Protein AF-A0A975DG40-F1 (afdb_monomer_lite)

pLDDT: mean 89.6, std 11.06, range [51.56, 98.75]

Radius of gyration: 31.88 Å; chains: 1; bounding box: 51×27×107 Å

Sequence (139 aa):
MLKQLQIITKCYLISAVILTVLLVQSVFSHFLMSSISQNVDEQQSITLPTLEASYELKINIIQIQQWLSDISATRAMYGLNDGLDEATKSYNQAVKTIIELERLLPEKSADLAKIKHALDTYFETGKTMANAYITGGAS

Secondary structure (DSSP, 8-state):
-HHHHHHHHHHHHHHHHHHHHHHHHHHHHHHHHHHHHHHHHHIIIIIHHHHHHHHHHHHHHHHHHHHHHHHHHHTTGGG---HHHHHHHHHHHHHH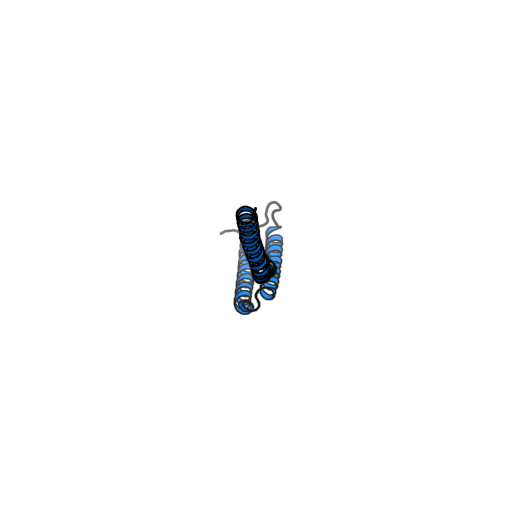HHHHHHHH-GGGHHHHHHHHHHHHHHHHHHHHHHHHHHHH---

Foldseek 3Di:
DVVVVVVVVVVVVVVVVVVVVVVVVVVVVVVVVVVVVVVVVLCVPQVVLLVVLVVLLVVLLVLLVVLLVVLLVCLCPPVSVCSLVSSVVSLVSNVVSLVVNCVSCVVCNVVSVVVNVVSVVVNVVSVVSSVCSNPPNDD

Organism: NCBI:txid882626

Structure (mmCIF, N/CA/C/O backbone):
data_AF-A0A975DG40-F1
#
_entry.id   AF-A0A975DG40-F1
#
loop_
_atom_site.group_PDB
_atom_site.id
_atom_site.type_symbol
_atom_site.label_atom_id
_atom_site.label_alt_id
_atom_site.label_comp_id
_atom_site.label_asym_id
_atom_site.label_entity_id
_atom_site.label_seq_id
_atom_site.pdbx_PDB_ins_code
_atom_site.Cartn_x
_atom_site.Cartn_y
_atom_site.Cartn_z
_atom_site.occupancy
_atom_site.B_iso_or_equiv
_atom_site.auth_seq_id
_atom_site.auth_comp_id
_atom_site.auth_asym_id
_atom_site.auth_atom_id
_atom_site.pdbx_PDB_model_num
ATOM 1 N N . MET A 1 1 ? -20.525 16.956 76.468 1.00 62.69 1 MET A N 1
ATOM 2 C CA . MET A 1 1 ? -20.250 15.632 75.861 1.00 62.69 1 MET A CA 1
ATOM 3 C C . MET A 1 1 ? -21.208 15.264 74.728 1.00 62.69 1 MET A C 1
ATOM 5 O O . MET A 1 1 ? -20.726 15.097 73.619 1.00 62.69 1 MET A O 1
ATOM 9 N N . LEU A 1 2 ? -22.533 15.205 74.933 1.00 66.56 2 LEU A N 1
ATOM 10 C CA . LEU A 1 2 ? -23.503 14.776 73.897 1.00 66.56 2 LEU A CA 1
ATOM 11 C C . LEU A 1 2 ? -23.420 15.547 72.560 1.00 66.56 2 LEU A C 1
ATOM 13 O O . LEU A 1 2 ? -23.399 14.927 71.501 1.00 66.56 2 LEU A O 1
ATOM 17 N N . LYS A 1 3 ? -23.285 16.882 72.591 1.00 67.62 3 LY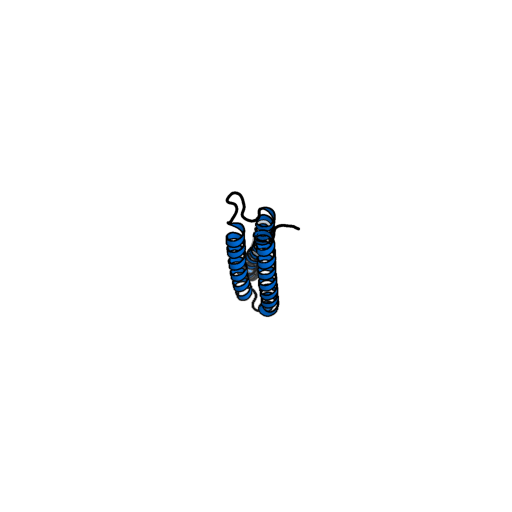S A N 1
ATOM 18 C CA . LYS A 1 3 ? -23.134 17.705 71.370 1.00 67.62 3 LYS A CA 1
ATOM 19 C C . LYS A 1 3 ? -21.840 17.424 70.589 1.00 67.62 3 LYS A C 1
ATOM 21 O O . LYS A 1 3 ? -21.859 17.471 69.367 1.00 67.62 3 LYS A O 1
ATOM 26 N N . GLN A 1 4 ? -20.733 17.119 71.272 1.00 71.50 4 GLN A N 1
ATOM 27 C CA . GLN A 1 4 ? -19.471 16.762 70.604 1.00 71.50 4 GLN A CA 1
ATOM 28 C C . GLN A 1 4 ? -19.569 15.385 69.939 1.00 71.50 4 GLN A C 1
ATOM 30 O O . GLN A 1 4 ? -19.120 15.228 68.808 1.00 71.50 4 GLN A O 1
ATOM 35 N N . LEU A 1 5 ? -20.239 14.426 70.590 1.00 72.94 5 LEU A N 1
ATOM 36 C CA . LEU A 1 5 ? -20.509 13.107 70.015 1.00 72.94 5 LEU A CA 1
ATOM 37 C C . LEU A 1 5 ? -21.336 13.224 68.720 1.00 72.94 5 LEU A C 1
ATOM 39 O O . LEU A 1 5 ? -20.984 12.629 67.709 1.00 72.94 5 LEU A O 1
ATOM 43 N N . GLN A 1 6 ? -22.368 14.077 68.716 1.00 81.62 6 GLN A N 1
ATOM 44 C CA . GLN A 1 6 ? -23.205 14.334 67.536 1.00 81.62 6 GLN A CA 1
ATOM 45 C C . GLN A 1 6 ? -22.443 14.967 66.359 1.00 81.62 6 GLN A C 1
ATOM 47 O O . GLN A 1 6 ? -22.777 14.698 65.207 1.00 81.62 6 GLN A O 1
ATOM 52 N N . ILE A 1 7 ? -21.436 15.806 66.620 1.00 80.94 7 ILE A N 1
ATOM 53 C CA . ILE A 1 7 ? -20.601 16.415 65.570 1.00 80.94 7 ILE A CA 1
ATOM 54 C C . ILE A 1 7 ? -19.683 15.360 64.944 1.00 80.94 7 ILE A C 1
ATOM 56 O O . ILE A 1 7 ? -19.594 15.272 6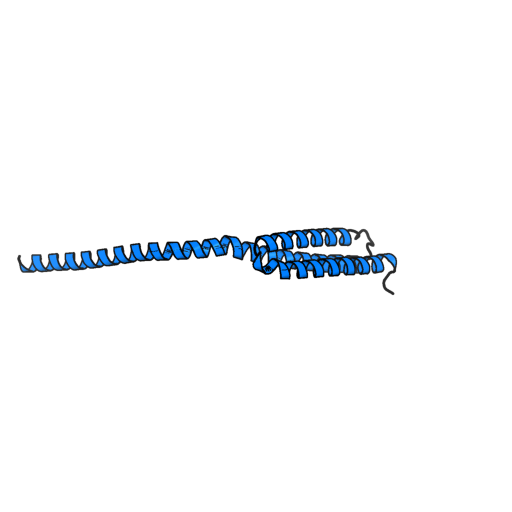3.721 1.00 80.94 7 ILE A O 1
ATOM 60 N N . ILE A 1 8 ? -19.065 14.511 65.768 1.00 84.56 8 ILE A N 1
ATOM 61 C CA . ILE A 1 8 ? -18.181 13.432 65.310 1.00 84.56 8 ILE A CA 1
ATOM 62 C C . ILE A 1 8 ? -18.954 12.426 64.443 1.00 84.56 8 ILE A C 1
ATOM 64 O O . ILE A 1 8 ? -18.498 12.080 63.355 1.00 84.56 8 ILE A O 1
ATOM 68 N N . THR A 1 9 ? -20.157 12.012 64.858 1.00 85.94 9 THR A N 1
ATOM 69 C CA . THR A 1 9 ? -21.001 11.098 64.065 1.00 85.94 9 THR A CA 1
ATOM 70 C C . THR A 1 9 ? -21.400 11.698 62.714 1.00 85.94 9 THR A C 1
ATOM 72 O O . THR A 1 9 ? -21.397 10.993 61.707 1.00 85.94 9 THR A O 1
ATOM 75 N N . LYS A 1 10 ? -21.696 13.005 62.656 1.00 86.88 10 LYS A N 1
ATOM 76 C CA . LYS A 1 10 ? -21.988 13.703 61.392 1.00 86.88 10 LYS A CA 1
ATOM 77 C C . LYS A 1 10 ? -20.772 13.751 60.464 1.00 86.88 10 LYS A C 1
ATOM 79 O O . LYS A 1 10 ? -20.933 13.521 59.270 1.00 86.88 10 LYS A O 1
ATOM 84 N N . CYS A 1 11 ? -19.570 13.979 60.996 1.00 87.44 11 CYS A N 1
ATOM 85 C CA . CYS A 1 11 ? -18.336 13.910 60.207 1.00 87.44 11 CYS A CA 1
ATOM 86 C C . CYS A 1 11 ? -18.096 12.510 59.625 1.00 87.44 11 CYS A C 1
ATOM 88 O O . CYS A 1 11 ? -17.773 12.403 58.445 1.00 87.44 11 CYS A O 1
ATOM 90 N N . TYR A 1 12 ? -18.308 11.446 60.409 1.00 93.19 12 TYR A N 1
ATOM 91 C CA . TYR A 1 12 ? -18.181 10.069 59.915 1.00 93.19 12 TYR A CA 1
ATOM 92 C C . TYR A 1 12 ? -19.231 9.706 58.860 1.00 93.19 12 TYR A C 1
ATOM 94 O O . TYR A 1 12 ? -18.929 8.984 57.916 1.00 93.19 12 TYR A O 1
ATOM 102 N N . LEU A 1 13 ? -20.458 10.219 58.980 1.00 93.12 13 LEU A N 1
ATOM 103 C CA . LEU A 1 13 ? -21.486 10.033 57.953 1.00 93.12 13 LEU A CA 1
ATOM 104 C C . LEU A 1 13 ? -21.097 10.705 56.635 1.00 93.12 13 LEU A C 1
ATOM 106 O O . LEU A 1 13 ? -21.232 10.099 55.577 1.00 93.12 13 LEU A O 1
ATOM 110 N N . ILE A 1 14 ? -20.577 11.933 56.692 1.00 92.06 14 ILE A N 1
ATOM 111 C CA . ILE A 1 14 ? -20.127 12.655 55.496 1.00 92.06 14 ILE A CA 1
ATOM 112 C C . ILE A 1 14 ? -18.942 11.929 54.848 1.00 92.06 14 ILE A C 1
ATOM 114 O O . ILE A 1 14 ? -18.945 11.728 53.634 1.00 92.06 14 ILE A O 1
ATOM 118 N N . SER A 1 15 ? -17.955 11.486 55.636 1.00 91.12 15 SER A N 1
ATOM 119 C CA . SER A 1 15 ? -16.813 10.744 55.093 1.00 91.12 15 SER A CA 1
ATOM 120 C C . SER A 1 15 ? -17.230 9.400 54.490 1.00 91.12 15 SER A C 1
ATOM 122 O O . SER A 1 15 ? -16.743 9.050 53.417 1.00 91.12 15 SER A O 1
ATOM 124 N N . ALA A 1 16 ? -18.173 8.687 55.115 1.00 94.50 16 ALA A N 1
ATOM 125 C CA . ALA A 1 16 ? -18.726 7.442 54.586 1.00 94.50 16 ALA A CA 1
ATOM 126 C C . ALA A 1 16 ? -19.452 7.656 53.249 1.00 94.50 16 ALA A C 1
ATOM 128 O O . ALA A 1 16 ? -19.265 6.873 52.318 1.00 94.50 16 ALA A O 1
ATOM 129 N N . VAL A 1 17 ? -20.231 8.735 53.112 1.00 95.62 17 VAL A N 1
ATOM 130 C CA . VAL A 1 17 ? -20.901 9.080 51.847 1.00 95.62 17 VAL A CA 1
ATOM 131 C C . VAL A 1 17 ? -19.879 9.373 50.748 1.00 95.62 17 VAL A C 1
ATOM 133 O O . VAL A 1 17 ? -20.001 8.821 49.658 1.00 95.62 17 VAL A O 1
ATOM 136 N N . ILE A 1 18 ? -18.839 10.164 51.032 1.00 95.31 18 ILE A N 1
ATOM 137 C CA . ILE A 1 18 ? -17.775 10.466 50.059 1.00 95.31 18 ILE A CA 1
ATOM 138 C C . ILE A 1 18 ? -17.058 9.182 49.617 1.00 95.31 18 ILE A C 1
ATOM 140 O O . ILE A 1 18 ? -16.887 8.959 48.421 1.00 95.31 18 ILE A O 1
ATOM 144 N N . LEU A 1 19 ? -16.697 8.306 50.560 1.00 95.75 19 LEU A N 1
ATOM 145 C CA . LEU A 1 19 ? -16.095 6.998 50.270 1.00 95.75 19 LEU A CA 1
ATOM 146 C C . LEU A 1 19 ? -16.988 6.139 49.373 1.00 95.75 19 LEU A C 1
ATOM 148 O O . LEU A 1 19 ? -16.507 5.517 48.430 1.00 95.75 19 LEU A O 1
ATOM 152 N N . THR A 1 20 ? -18.292 6.139 49.639 1.00 95.25 20 THR A N 1
ATOM 153 C CA . THR A 1 20 ? -19.261 5.370 48.853 1.00 95.25 20 THR A CA 1
ATOM 154 C C . THR A 1 20 ? -19.363 5.912 47.427 1.00 95.25 20 THR A C 1
ATOM 156 O O . THR A 1 20 ? -19.337 5.136 46.476 1.00 95.25 20 THR A O 1
ATOM 159 N N . VAL A 1 21 ? -19.404 7.238 47.258 1.00 96.31 21 VAL A N 1
ATOM 160 C CA . VAL A 1 21 ? -19.411 7.880 45.934 1.00 96.31 21 VAL A CA 1
ATOM 161 C C . VAL A 1 21 ? -18.136 7.551 45.155 1.00 96.31 21 VAL A C 1
ATOM 163 O O . VAL A 1 21 ? -18.225 7.192 43.983 1.00 96.31 21 VAL A O 1
ATOM 166 N N . LEU A 1 22 ? -16.965 7.596 45.799 1.00 95.12 22 LEU A N 1
ATOM 167 C CA . LEU A 1 22 ? -15.691 7.242 45.163 1.00 95.12 22 LEU A CA 1
ATOM 168 C C . LEU A 1 22 ? -15.646 5.771 44.728 1.00 95.12 22 LEU A C 1
ATOM 170 O O . LEU A 1 22 ? -15.169 5.469 43.635 1.00 95.12 22 LEU A O 1
ATOM 174 N N . LEU A 1 23 ? -16.172 4.855 45.546 1.00 95.88 23 LEU A N 1
ATOM 175 C CA . LEU A 1 23 ? -16.255 3.436 45.192 1.00 95.88 23 LEU A CA 1
ATOM 176 C C . LEU A 1 23 ? -17.173 3.210 43.987 1.00 95.88 23 LEU A C 1
ATOM 178 O O . LEU A 1 23 ? -16.787 2.514 43.050 1.00 95.88 23 LEU A O 1
ATOM 182 N N . VAL A 1 24 ? -18.352 3.839 43.977 1.00 95.94 24 VAL A N 1
ATOM 183 C CA . VAL A 1 24 ? -19.291 3.761 42.848 1.00 95.94 24 VAL A CA 1
ATOM 184 C C . VAL A 1 24 ? -18.666 4.338 41.577 1.00 95.94 24 VAL A C 1
ATOM 186 O O . VAL A 1 24 ? -18.748 3.712 40.522 1.00 95.94 24 VAL A O 1
ATOM 189 N N . GLN A 1 25 ? -17.989 5.486 41.673 1.00 94.31 25 GLN A N 1
ATOM 190 C CA . GLN A 1 25 ? -17.281 6.091 40.545 1.00 94.31 25 GLN A CA 1
ATOM 191 C C . GLN A 1 25 ? -16.175 5.173 40.012 1.00 94.31 25 GLN A C 1
ATOM 193 O O . GLN A 1 25 ? -16.048 5.023 38.801 1.00 94.31 25 GLN A O 1
ATOM 198 N N . SER A 1 26 ? -15.393 4.543 40.891 1.00 92.12 26 SER A N 1
ATOM 199 C CA . SER A 1 26 ? -14.319 3.628 40.492 1.00 92.12 26 SER A CA 1
ATOM 200 C C . SER A 1 26 ? -14.866 2.420 39.729 1.00 92.12 26 SER A C 1
ATOM 202 O O . SER A 1 26 ? -14.392 2.094 38.641 1.00 92.12 26 SER A O 1
ATOM 204 N N . VAL A 1 27 ? -15.936 1.810 40.245 1.00 92.31 27 VAL A N 1
ATOM 205 C CA . VAL A 1 27 ? -16.627 0.693 39.588 1.00 92.31 27 VAL A CA 1
ATOM 206 C C . VAL A 1 27 ? -17.168 1.116 38.218 1.00 92.31 27 VAL A C 1
ATOM 208 O O . VAL A 1 27 ? -16.946 0.421 37.230 1.00 92.31 27 VAL A O 1
ATOM 211 N N . PHE A 1 28 ? -17.812 2.281 38.129 1.00 92.12 28 PHE A N 1
ATOM 212 C CA . PHE A 1 28 ? -18.305 2.823 36.862 1.00 92.12 28 PHE A CA 1
ATOM 213 C C . PHE A 1 28 ? -17.173 3.100 35.857 1.00 92.12 28 PHE A C 1
ATOM 215 O O . PHE A 1 28 ? -17.285 2.733 34.688 1.00 92.12 28 PHE A O 1
ATOM 222 N N . SER A 1 29 ? -16.049 3.665 36.307 1.00 88.62 29 SER A N 1
ATOM 223 C CA . SER A 1 29 ? -14.854 3.865 35.477 1.00 88.62 29 SER A CA 1
ATOM 224 C C . SER A 1 29 ? -14.277 2.550 34.957 1.00 88.62 29 SER A C 1
ATOM 226 O O . SER A 1 29 ? -13.879 2.491 33.797 1.00 88.62 29 SER A O 1
ATOM 228 N N . HIS A 1 30 ? -14.264 1.482 35.761 1.00 84.75 30 HIS A N 1
ATOM 229 C CA . HIS A 1 30 ? -13.834 0.159 35.298 1.00 84.75 30 HIS A CA 1
ATOM 230 C C . HIS A 1 30 ? -14.738 -0.394 34.186 1.00 84.75 30 HIS A C 1
ATOM 232 O O . HIS A 1 30 ? -14.228 -0.986 33.234 1.00 84.75 30 HIS A O 1
ATOM 238 N N . PHE A 1 31 ? -16.052 -0.154 34.256 1.00 85.12 31 PHE A N 1
ATOM 239 C CA . PHE A 1 31 ? -16.984 -0.528 33.186 1.00 85.12 31 PHE A CA 1
ATOM 240 C C . PHE A 1 31 ? -16.811 0.313 31.912 1.00 85.12 31 PHE A C 1
ATOM 242 O O . PHE A 1 31 ? -16.920 -0.222 30.811 1.00 85.12 31 PHE A O 1
ATOM 249 N N . LEU A 1 32 ? -16.508 1.611 32.029 1.00 81.44 32 LEU A N 1
ATOM 250 C CA . LEU A 1 32 ? -16.176 2.439 30.861 1.00 81.44 32 LEU A CA 1
ATOM 251 C C . LEU A 1 32 ? -14.853 2.006 30.216 1.00 81.44 32 LEU A C 1
ATOM 253 O O . LEU A 1 32 ? -14.749 1.949 28.992 1.00 81.44 32 LEU A O 1
ATOM 257 N N . MET A 1 33 ? -13.849 1.681 31.034 1.00 78.81 33 MET A N 1
ATOM 258 C CA . MET A 1 33 ? -12.509 1.328 30.567 1.00 78.81 33 MET A CA 1
ATOM 259 C C . MET A 1 33 ? -12.502 0.059 29.705 1.00 78.81 33 MET A C 1
ATOM 261 O O . MET A 1 33 ? -11.760 -0.000 28.730 1.00 78.81 33 MET A O 1
ATOM 265 N N . SER A 1 34 ? -13.347 -0.935 30.000 1.00 73.62 34 SER A N 1
ATOM 266 C CA . SER A 1 34 ? -13.428 -2.159 29.186 1.00 73.62 34 SER A CA 1
ATOM 267 C C . SER A 1 34 ? -13.942 -1.895 27.767 1.00 73.62 34 SER A C 1
ATOM 269 O O . SER A 1 34 ? -13.439 -2.482 26.811 1.00 73.62 34 SER A O 1
ATOM 271 N N . SER A 1 35 ? -14.888 -0.963 27.621 1.00 72.25 35 SER A N 1
ATOM 272 C CA 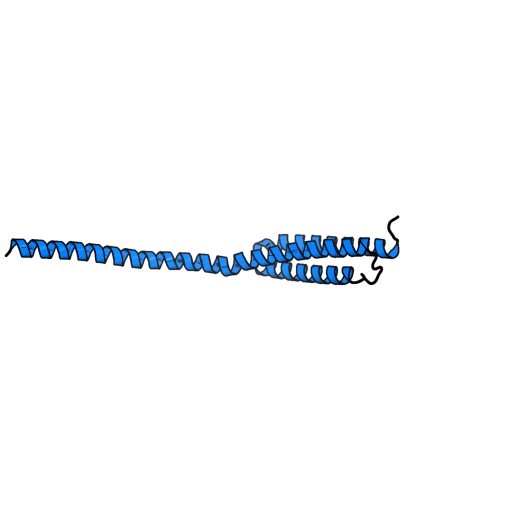. SER A 1 35 ? -15.420 -0.546 26.317 1.00 72.25 35 SER A CA 1
ATOM 273 C C . SER A 1 35 ? -14.395 0.276 25.531 1.00 72.25 35 SER A C 1
ATOM 275 O O . SER A 1 35 ? -14.294 0.153 24.314 1.00 72.25 35 SER A O 1
ATOM 277 N N . ILE A 1 36 ? -13.602 1.101 26.222 1.00 72.19 36 ILE A N 1
ATOM 278 C CA . ILE A 1 36 ? -12.509 1.864 25.606 1.00 72.19 36 ILE A CA 1
ATOM 279 C C . ILE A 1 36 ? -11.396 0.922 25.135 1.00 72.19 36 ILE A C 1
ATOM 281 O O . ILE A 1 36 ? -10.937 1.065 24.007 1.00 72.19 36 ILE A O 1
ATOM 285 N N . SER A 1 37 ? -11.003 -0.064 25.947 1.00 72.44 37 SER A N 1
ATOM 286 C CA . SER A 1 37 ? -9.948 -1.020 25.582 1.00 72.44 37 SER A CA 1
ATOM 287 C C . SER A 1 37 ? -10.284 -1.793 24.304 1.00 72.44 37 SER A C 1
ATOM 289 O O . SER A 1 37 ? -9.437 -1.891 23.428 1.00 72.44 37 SER A O 1
ATOM 291 N N . GLN A 1 38 ? -11.531 -2.256 24.143 1.00 65.75 38 GLN A N 1
ATOM 292 C CA . GLN A 1 38 ? -11.951 -2.963 22.923 1.00 65.75 38 GLN A CA 1
ATOM 293 C C . GLN A 1 38 ? -11.860 -2.097 21.660 1.00 65.75 38 GLN A C 1
ATOM 295 O O . GLN A 1 38 ? -11.354 -2.559 20.641 1.00 65.75 38 GLN A O 1
ATOM 300 N N . ASN A 1 39 ? -12.305 -0.838 21.727 1.00 66.38 39 ASN A N 1
ATOM 301 C CA . ASN A 1 39 ? -12.205 0.079 20.588 1.00 66.38 39 ASN A CA 1
ATOM 302 C C . ASN A 1 39 ? -10.743 0.431 20.268 1.00 66.38 39 ASN A C 1
ATOM 304 O O . ASN A 1 39 ? -10.388 0.605 19.106 1.00 66.38 39 ASN A O 1
ATOM 308 N N . VAL A 1 40 ? -9.882 0.516 21.287 1.00 64.00 40 VAL A N 1
ATOM 309 C CA . VAL A 1 40 ? -8.447 0.776 21.110 1.00 64.00 40 VAL A CA 1
ATOM 310 C C . VAL A 1 40 ? -7.734 -0.421 20.472 1.00 64.00 40 VAL A C 1
ATOM 312 O O . VAL A 1 40 ? -6.921 -0.217 19.572 1.00 64.00 40 VAL A O 1
ATOM 315 N N . ASP A 1 41 ? -8.070 -1.653 20.860 1.00 64.50 41 ASP A N 1
ATOM 316 C CA . ASP A 1 41 ? -7.464 -2.872 20.305 1.00 64.50 41 ASP A CA 1
ATOM 317 C C . ASP A 1 41 ? -7.800 -3.057 18.814 1.00 64.50 41 ASP A C 1
ATOM 319 O O . ASP A 1 41 ? -6.944 -3.429 18.005 1.00 64.50 41 ASP A O 1
ATOM 323 N N . GLU A 1 42 ? -9.030 -2.736 18.413 1.00 62.66 42 GLU A N 1
ATOM 324 C CA . GLU A 1 42 ? -9.470 -2.771 17.012 1.00 62.66 42 GLU A CA 1
ATOM 325 C C . GLU A 1 42 ? -8.767 -1.682 16.176 1.00 62.66 42 GLU A C 1
ATOM 327 O O . GLU A 1 42 ? -8.296 -1.915 15.058 1.00 62.66 42 GLU A O 1
ATOM 332 N N . GLN A 1 43 ? -8.580 -0.496 16.759 1.00 60.66 43 GLN A N 1
ATOM 333 C CA . GLN A 1 43 ? -7.874 0.612 16.120 1.00 60.66 43 GLN A CA 1
ATOM 334 C C . GLN A 1 43 ? -6.371 0.323 15.965 1.00 60.66 43 GLN A C 1
ATOM 336 O O . GLN A 1 43 ? -5.775 0.641 14.933 1.00 60.66 43 GLN A O 1
ATOM 341 N N . GLN A 1 44 ? -5.757 -0.346 16.939 1.00 65.62 44 GLN A N 1
ATOM 342 C CA . GLN A 1 44 ? -4.340 -0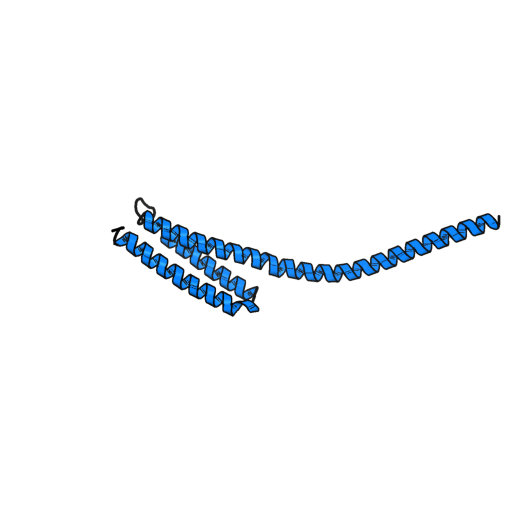.699 16.894 1.00 65.62 44 GLN A CA 1
ATOM 343 C C . GLN A 1 44 ? -4.050 -1.881 15.952 1.00 65.62 44 GLN A C 1
ATOM 345 O O . GLN A 1 44 ? -2.988 -1.908 15.333 1.00 65.62 44 GLN A O 1
ATOM 350 N N . SER A 1 45 ? -4.986 -2.824 15.802 1.00 72.56 45 SER A N 1
ATOM 351 C CA . SER A 1 45 ? -4.804 -4.034 14.980 1.00 72.56 45 SER A CA 1
ATOM 352 C C . SER A 1 45 ? -5.230 -3.888 13.516 1.00 72.56 45 SER A C 1
ATOM 354 O O . SER A 1 45 ? -4.706 -4.608 12.669 1.00 72.56 45 SER A O 1
ATOM 356 N N . ILE A 1 46 ? -6.133 -2.954 13.195 1.00 75.12 46 ILE A N 1
ATOM 357 C CA . ILE A 1 46 ? -6.618 -2.746 11.821 1.00 75.12 46 ILE A CA 1
ATOM 358 C C . ILE A 1 46 ? -6.202 -1.376 11.289 1.00 75.12 46 ILE A C 1
ATOM 360 O O . ILE A 1 46 ? -5.645 -1.289 10.195 1.00 75.12 46 ILE A O 1
ATOM 364 N N . THR A 1 47 ? -6.421 -0.296 12.047 1.00 81.94 47 THR A N 1
ATOM 365 C CA . THR A 1 47 ? -6.249 1.068 11.508 1.00 81.94 47 THR A CA 1
ATOM 366 C C . THR A 1 47 ? -4.783 1.404 11.248 1.00 81.94 47 THR A C 1
ATOM 368 O O . THR A 1 47 ? -4.463 1.913 10.175 1.00 81.94 47 THR A O 1
ATOM 371 N N . LEU A 1 48 ? -3.884 1.106 12.194 1.00 86.94 48 LEU A N 1
ATOM 372 C CA . LEU A 1 48 ? -2.455 1.388 12.017 1.00 86.94 48 LEU A CA 1
ATOM 373 C C . LEU A 1 48 ? -1.820 0.545 10.896 1.00 86.94 48 LEU A C 1
ATOM 375 O O . LEU A 1 48 ? -1.233 1.156 10.001 1.00 86.94 48 LEU A O 1
ATOM 379 N N . PRO A 1 49 ? -1.990 -0.795 10.847 1.00 89.69 49 PRO A N 1
ATOM 380 C CA . PRO A 1 49 ? -1.434 -1.597 9.754 1.00 89.69 49 PRO A CA 1
ATOM 381 C C . PRO A 1 49 ? -2.007 -1.219 8.386 1.00 89.69 49 PRO A C 1
ATOM 383 O O . PRO A 1 49 ? -1.277 -1.152 7.402 1.00 89.69 49 PRO A O 1
ATOM 386 N N . THR A 1 50 ? -3.304 -0.899 8.317 1.00 92.31 50 THR A N 1
ATOM 387 C CA . THR A 1 50 ? -3.940 -0.441 7.073 1.00 92.31 50 THR A CA 1
ATOM 388 C C . THR A 1 50 ? -3.357 0.886 6.596 1.00 92.31 50 THR A C 1
ATOM 390 O O . THR A 1 50 ? -3.115 1.065 5.400 1.00 92.31 50 THR A O 1
ATOM 393 N N . LEU A 1 51 ? -3.134 1.832 7.514 1.00 93.50 51 LEU A N 1
ATOM 394 C CA . LEU A 1 51 ? -2.547 3.128 7.191 1.00 93.50 51 LEU A CA 1
ATOM 395 C C . LEU A 1 51 ? -1.114 2.966 6.676 1.00 93.50 51 LEU A C 1
ATOM 397 O O . LEU A 1 51 ? -0.775 3.536 5.640 1.00 93.50 51 LEU A O 1
ATOM 401 N N . GLU A 1 52 ? -0.301 2.174 7.372 1.00 95.06 52 GLU A N 1
ATOM 402 C CA . GLU A 1 52 ? 1.076 1.866 6.985 1.00 95.06 52 GLU A CA 1
ATOM 403 C C . GLU A 1 52 ? 1.130 1.203 5.605 1.00 95.06 52 GLU A C 1
ATOM 405 O O . GLU A 1 52 ? 1.770 1.738 4.700 1.00 95.06 52 GLU A O 1
ATOM 410 N N . ALA A 1 53 ? 0.358 0.135 5.388 1.00 96.50 53 ALA A N 1
ATOM 411 C CA . ALA A 1 53 ? 0.275 -0.543 4.098 1.00 96.50 53 ALA A CA 1
ATOM 412 C C . ALA A 1 53 ? -0.218 0.396 2.979 1.00 96.50 53 ALA A C 1
ATOM 414 O O . ALA A 1 53 ? 0.296 0.379 1.862 1.00 96.50 53 ALA A O 1
ATOM 415 N N . SER A 1 54 ? -1.168 1.289 3.261 1.00 96.75 54 SER A N 1
ATOM 416 C CA . SER A 1 54 ? -1.620 2.282 2.276 1.00 96.75 54 SER A CA 1
ATOM 417 C C . SER A 1 54 ? -0.506 3.264 1.890 1.00 96.75 54 SER A C 1
ATOM 419 O O . SER A 1 54 ? -0.358 3.610 0.712 1.00 96.75 54 SER A O 1
ATOM 421 N N . TYR A 1 55 ? 0.301 3.707 2.859 1.00 97.88 55 TYR A N 1
ATOM 422 C CA . TYR A 1 55 ? 1.470 4.546 2.592 1.00 97.88 55 TYR A CA 1
ATOM 423 C C . TYR A 1 55 ? 2.548 3.795 1.813 1.00 97.88 55 TYR A C 1
ATOM 425 O O . TYR A 1 55 ? 3.075 4.344 0.846 1.00 97.88 55 TYR A O 1
ATOM 433 N N . GLU A 1 56 ? 2.844 2.548 2.177 1.00 98.19 56 GLU A N 1
ATOM 434 C CA . GLU A 1 56 ? 3.794 1.711 1.447 1.00 98.19 56 GLU A CA 1
ATOM 435 C C . GLU A 1 56 ? 3.365 1.500 -0.004 1.00 98.19 56 GLU A C 1
ATOM 437 O O . GLU A 1 56 ? 4.180 1.642 -0.915 1.00 98.19 56 GLU A O 1
ATOM 442 N N . LEU A 1 57 ? 2.082 1.218 -0.251 1.00 98.44 57 LEU A N 1
ATOM 443 C CA . LEU A 1 57 ? 1.552 1.078 -1.604 1.00 98.44 57 LEU A CA 1
ATOM 444 C C . LEU A 1 57 ? 1.796 2.355 -2.417 1.00 98.44 57 LEU A C 1
ATOM 446 O O . LEU A 1 57 ? 2.313 2.295 -3.533 1.00 98.44 57 LEU A O 1
ATOM 450 N N . LYS A 1 58 ? 1.487 3.521 -1.839 1.00 98.38 58 LYS A N 1
ATOM 451 C CA . LYS A 1 58 ? 1.740 4.818 -2.477 1.00 98.38 58 LYS A CA 1
ATOM 452 C C . LYS A 1 58 ? 3.226 5.026 -2.782 1.00 98.38 58 LYS A C 1
ATOM 454 O O . LYS A 1 58 ? 3.554 5.469 -3.880 1.00 98.38 58 LYS A O 1
ATOM 459 N N . ILE A 1 59 ? 4.111 4.722 -1.833 1.00 98.62 59 ILE A N 1
ATOM 460 C CA . ILE A 1 59 ? 5.563 4.851 -2.013 1.00 98.62 59 ILE A CA 1
ATOM 461 C C . ILE A 1 59 ? 6.033 3.948 -3.153 1.00 98.62 59 ILE A C 1
ATOM 463 O O . ILE A 1 59 ? 6.708 4.426 -4.057 1.00 98.62 59 ILE A O 1
ATOM 467 N N . ASN A 1 60 ? 5.628 2.679 -3.171 1.00 98.69 60 ASN A N 1
ATOM 468 C CA . ASN A 1 60 ? 6.023 1.749 -4.226 1.00 98.69 60 ASN A CA 1
ATOM 469 C C . ASN A 1 60 ? 5.554 2.212 -5.615 1.00 98.69 60 ASN A C 1
ATOM 471 O O . ASN A 1 60 ? 6.314 2.111 -6.574 1.00 98.69 60 ASN A O 1
ATOM 475 N N . ILE A 1 61 ? 4.351 2.785 -5.732 1.00 98.50 61 ILE A N 1
ATOM 476 C CA . ILE A 1 61 ? 3.868 3.373 -6.994 1.00 98.50 61 ILE A CA 1
ATOM 477 C C . ILE A 1 61 ? 4.761 4.538 -7.446 1.00 98.50 61 ILE A C 1
ATOM 479 O O . ILE A 1 61 ? 5.126 4.613 -8.620 1.00 98.50 61 ILE A O 1
ATOM 483 N N . ILE A 1 62 ? 5.151 5.423 -6.523 1.00 98.50 62 ILE A N 1
ATOM 484 C CA . ILE A 1 62 ? 6.072 6.532 -6.816 1.00 98.50 62 ILE A CA 1
ATOM 485 C C . ILE A 1 62 ? 7.437 5.996 -7.267 1.00 98.50 62 ILE A C 1
ATOM 487 O O . ILE A 1 62 ? 7.986 6.487 -8.250 1.00 98.50 62 ILE A O 1
ATOM 491 N N . GLN A 1 63 ? 7.958 4.960 -6.607 1.00 98.62 63 GLN A N 1
ATOM 492 C CA . GLN A 1 63 ? 9.238 4.349 -6.972 1.00 98.62 63 GLN A CA 1
ATOM 493 C C . GLN A 1 63 ? 9.191 3.713 -8.366 1.00 98.62 63 GLN A C 1
ATOM 495 O O . GLN A 1 63 ? 10.132 3.884 -9.137 1.00 98.62 63 GLN A O 1
ATOM 500 N N . ILE A 1 64 ? 8.090 3.045 -8.734 1.00 98.56 64 ILE A N 1
ATOM 501 C CA . ILE A 1 64 ? 7.888 2.541 -10.103 1.00 98.56 64 ILE A CA 1
ATOM 502 C C . ILE A 1 64 ? 7.999 3.693 -11.106 1.00 98.56 64 ILE A C 1
ATOM 504 O O . ILE A 1 64 ? 8.748 3.590 -12.075 1.00 98.56 64 ILE A O 1
ATOM 508 N N . GLN A 1 65 ? 7.283 4.797 -10.867 1.00 97.81 65 GLN A N 1
ATOM 509 C CA . GLN A 1 65 ? 7.325 5.963 -11.748 1.00 97.81 65 GLN A CA 1
ATOM 510 C C . GLN A 1 65 ? 8.746 6.514 -11.878 1.00 97.81 65 GLN A C 1
ATOM 512 O O . GLN A 1 65 ? 9.205 6.770 -12.993 1.00 97.81 65 GLN A O 1
ATOM 517 N N . GLN A 1 66 ? 9.416 6.734 -10.747 1.00 97.88 66 GLN A N 1
ATOM 518 C CA . GLN A 1 66 ? 10.733 7.349 -10.708 1.00 97.88 66 GLN A CA 1
ATOM 519 C C . GLN A 1 66 ? 11.741 6.501 -11.475 1.00 97.88 66 GLN A C 1
ATOM 521 O O . GLN A 1 66 ? 12.367 6.998 -12.404 1.00 97.88 66 GLN A O 1
ATOM 526 N N . TRP A 1 67 ? 11.828 5.209 -11.165 1.00 97.94 67 TRP A N 1
ATOM 527 C CA . TRP A 1 67 ? 12.789 4.326 -11.810 1.00 97.94 67 TRP A CA 1
ATOM 528 C C . TRP A 1 67 ? 12.550 4.177 -13.311 1.00 97.94 67 TRP A C 1
ATOM 530 O O . TRP A 1 67 ? 13.508 4.208 -14.082 1.00 97.94 67 TRP A O 1
ATOM 540 N N . LEU A 1 68 ? 11.288 4.085 -13.744 1.00 97.00 68 LEU A N 1
ATOM 541 C CA . LEU A 1 68 ? 10.947 4.045 -15.168 1.00 97.00 68 LEU A CA 1
ATOM 542 C C . LEU A 1 68 ? 11.249 5.373 -15.877 1.00 97.00 68 LEU A C 1
ATOM 544 O O . LEU A 1 68 ? 11.656 5.368 -17.038 1.00 97.00 68 LEU A O 1
ATOM 548 N N . SER A 1 69 ? 11.086 6.507 -15.197 1.00 95.19 69 SER A N 1
ATOM 549 C CA . SER A 1 69 ? 11.408 7.828 -15.753 1.00 95.19 69 SER A CA 1
ATOM 550 C C . SER A 1 69 ? 12.918 8.027 -15.866 1.00 95.19 69 SER A C 1
ATOM 552 O O . SER A 1 69 ? 13.415 8.411 -16.925 1.00 95.19 69 SER A O 1
ATOM 554 N N . ASP A 1 70 ? 13.651 7.700 -14.803 1.00 95.31 70 ASP A N 1
ATOM 555 C CA . ASP A 1 70 ? 15.100 7.850 -14.729 1.00 95.31 70 ASP A CA 1
ATOM 556 C C . ASP A 1 70 ? 15.783 6.945 -15.758 1.00 95.31 70 ASP A C 1
ATOM 558 O O . ASP A 1 70 ? 16.593 7.430 -16.545 1.00 95.31 70 ASP A O 1
ATOM 562 N N . ILE A 1 71 ? 15.396 5.664 -15.857 1.00 94.38 71 ILE A N 1
ATOM 563 C CA . ILE A 1 71 ? 15.970 4.753 -16.862 1.00 94.38 71 ILE A CA 1
ATOM 564 C C . ILE A 1 71 ? 15.640 5.181 -18.298 1.00 94.38 71 ILE A C 1
ATOM 566 O O . ILE A 1 71 ? 16.458 4.997 -19.200 1.00 94.38 71 ILE A O 1
ATOM 570 N N . SER A 1 72 ? 14.476 5.802 -18.523 1.00 92.12 72 SER A N 1
ATOM 571 C CA . SER A 1 72 ? 14.124 6.376 -19.829 1.00 92.12 72 SER A CA 1
ATOM 572 C C . SER A 1 72 ? 15.023 7.565 -20.178 1.00 92.12 72 SER A C 1
ATOM 574 O O . SER A 1 72 ? 15.445 7.714 -21.326 1.00 92.12 72 SER A O 1
ATOM 576 N N . ALA A 1 73 ? 15.342 8.404 -19.190 1.00 91.81 73 ALA A N 1
ATOM 577 C CA . ALA A 1 73 ? 16.195 9.573 -19.369 1.00 91.81 73 ALA A CA 1
ATOM 578 C C . ALA A 1 73 ? 17.673 9.194 -19.554 1.00 91.81 73 ALA A C 1
ATOM 580 O O . ALA A 1 73 ? 18.348 9.750 -20.422 1.00 91.81 73 ALA A O 1
ATOM 581 N N . THR A 1 74 ? 18.173 8.232 -18.775 1.00 92.38 74 THR A N 1
ATOM 582 C CA . THR A 1 74 ? 19.569 7.768 -18.831 1.00 92.38 74 THR A CA 1
ATOM 583 C C . THR A 1 74 ? 19.813 6.763 -19.949 1.00 92.38 74 THR A C 1
ATOM 585 O O . THR A 1 74 ? 20.957 6.568 -20.357 1.00 92.38 74 THR A O 1
ATOM 588 N N . ARG A 1 75 ? 18.752 6.120 -20.454 1.00 89.50 75 ARG A N 1
ATOM 589 C CA . ARG A 1 75 ? 18.790 5.086 -21.499 1.00 89.50 75 ARG A CA 1
ATOM 590 C C . ARG A 1 75 ? 19.709 3.916 -21.151 1.00 89.50 75 ARG A C 1
ATOM 592 O O . ARG A 1 75 ? 20.376 3.372 -22.029 1.00 89.50 75 ARG A O 1
ATOM 599 N N . ALA A 1 76 ? 19.787 3.568 -19.867 1.00 88.06 76 ALA A N 1
ATOM 600 C CA . ALA A 1 76 ? 20.706 2.554 -19.349 1.00 88.06 76 ALA A CA 1
ATOM 601 C C . ALA A 1 76 ? 22.195 2.808 -19.686 1.00 88.06 76 ALA A C 1
ATOM 603 O O . ALA A 1 76 ? 23.015 1.887 -19.667 1.00 88.06 76 ALA A O 1
ATOM 604 N N . MET A 1 77 ? 22.564 4.052 -20.015 1.00 86.38 77 MET A N 1
ATOM 605 C CA . MET A 1 77 ? 23.936 4.424 -20.353 1.00 86.38 77 MET A CA 1
ATOM 606 C C . MET A 1 77 ? 24.780 4.624 -19.092 1.00 86.38 77 MET A C 1
ATOM 608 O O . MET A 1 77 ? 24.266 4.793 -17.989 1.00 86.38 77 MET A O 1
ATOM 612 N N . TYR A 1 78 ? 26.104 4.619 -19.262 1.00 80.94 78 TYR A N 1
ATOM 613 C CA . TYR A 1 78 ? 27.064 4.930 -18.193 1.00 80.94 78 TYR A CA 1
ATOM 614 C C . TYR A 1 78 ? 26.959 4.028 -16.946 1.00 80.94 78 TYR A C 1
ATOM 616 O O . TYR A 1 78 ? 27.362 4.432 -15.860 1.00 80.94 78 TYR A O 1
ATOM 624 N N . GLY A 1 79 ? 26.448 2.800 -17.103 1.00 78.69 79 GLY A N 1
ATOM 625 C CA . GLY A 1 79 ? 26.286 1.841 -16.004 1.00 78.69 79 GLY A CA 1
ATOM 626 C C . GLY A 1 79 ? 25.006 2.014 -15.178 1.00 78.69 79 GLY A C 1
ATOM 627 O O . GLY A 1 79 ? 24.904 1.408 -14.120 1.00 78.69 79 GLY A O 1
ATOM 628 N N . LEU A 1 80 ? 24.039 2.813 -15.644 1.00 84.50 80 LEU A N 1
ATOM 629 C CA . LEU A 1 80 ? 22.756 3.068 -14.972 1.00 84.50 80 LEU A CA 1
ATOM 630 C C . LEU A 1 80 ? 21.642 2.138 -15.486 1.00 84.50 80 LEU A C 1
ATOM 632 O O . LEU A 1 80 ? 20.616 2.616 -15.957 1.00 84.50 80 LEU A O 1
ATOM 636 N N . ASN A 1 81 ? 21.861 0.820 -15.491 1.00 86.88 81 ASN A N 1
ATOM 637 C CA . ASN A 1 81 ? 20.948 -0.173 -16.082 1.00 86.88 81 ASN A CA 1
ATOM 638 C C . ASN A 1 81 ? 20.001 -0.859 -15.077 1.00 86.88 81 ASN A C 1
ATOM 640 O O . ASN A 1 81 ? 19.276 -1.777 -15.452 1.00 86.88 81 ASN A O 1
ATOM 644 N N . ASP A 1 82 ? 20.000 -0.420 -13.823 1.00 91.75 82 ASP A N 1
ATOM 645 C CA . ASP A 1 82 ? 19.254 -1.007 -12.707 1.00 91.75 82 ASP A CA 1
ATOM 646 C C . ASP A 1 82 ? 17.791 -0.545 -12.619 1.00 91.75 82 ASP A C 1
ATOM 648 O O . ASP A 1 82 ? 16.972 -1.213 -11.990 1.00 91.75 82 ASP A O 1
ATOM 652 N N . GLY A 1 83 ? 17.420 0.556 -13.279 1.00 93.38 83 GLY A N 1
ATOM 653 C CA . GLY A 1 83 ? 16.086 1.143 -13.119 1.00 93.38 83 GLY A CA 1
ATOM 654 C C . GLY A 1 83 ? 14.917 0.221 -13.492 1.00 93.38 83 GLY A C 1
ATOM 655 O O . GLY A 1 83 ? 13.879 0.257 -12.836 1.00 93.38 83 GLY A O 1
ATOM 656 N N . LEU A 1 84 ? 15.059 -0.676 -14.476 1.00 95.06 84 LEU A N 1
ATOM 657 C CA . LEU A 1 84 ? 14.006 -1.668 -14.758 1.00 95.06 84 LEU A CA 1
ATOM 658 C C . LEU A 1 84 ? 13.876 -2.715 -13.640 1.00 95.06 84 LEU A C 1
ATOM 660 O O . LEU A 1 84 ? 12.759 -3.122 -13.303 1.00 95.06 84 LEU A O 1
ATOM 664 N N . ASP A 1 85 ? 14.994 -3.127 -13.044 1.00 96.50 85 ASP A N 1
ATOM 665 C CA . ASP A 1 85 ? 15.008 -4.093 -11.947 1.00 96.50 85 ASP A CA 1
ATOM 666 C C . ASP A 1 85 ? 14.410 -3.475 -10.679 1.00 96.50 85 ASP A C 1
ATOM 668 O O . ASP A 1 85 ? 13.568 -4.091 -10.023 1.00 96.50 85 ASP A O 1
ATOM 672 N N . GLU A 1 86 ? 14.769 -2.231 -10.361 1.00 97.88 86 GLU A N 1
ATOM 673 C CA . GLU A 1 86 ? 14.238 -1.507 -9.202 1.00 97.88 86 GLU A CA 1
ATOM 674 C C . GLU A 1 86 ? 12.752 -1.144 -9.354 1.00 97.88 86 GLU A C 1
ATOM 676 O O . GLU A 1 86 ? 11.969 -1.284 -8.402 1.00 97.88 86 GLU A O 1
ATOM 681 N N . ALA A 1 87 ? 12.310 -0.785 -10.565 1.00 98.06 87 ALA A N 1
ATOM 682 C CA . ALA A 1 87 ? 10.887 -0.635 -10.863 1.00 98.06 87 ALA A CA 1
ATOM 683 C C . ALA A 1 87 ? 10.135 -1.962 -10.662 1.00 98.06 87 ALA A C 1
ATOM 685 O O . ALA A 1 87 ? 9.055 -1.983 -10.071 1.00 98.06 87 ALA A O 1
ATOM 686 N N . THR A 1 88 ? 10.720 -3.086 -11.089 1.00 98.25 88 THR A N 1
ATOM 687 C CA . THR A 1 88 ? 10.130 -4.424 -10.919 1.00 98.25 88 THR A CA 1
ATOM 688 C C . THR A 1 88 ? 10.049 -4.837 -9.450 1.00 98.25 88 THR A C 1
ATOM 690 O O . THR A 1 88 ? 9.031 -5.379 -9.014 1.00 98.25 88 THR A O 1
ATOM 693 N N . LYS A 1 89 ? 11.085 -4.553 -8.653 1.00 98.44 89 LYS A N 1
ATOM 694 C CA . LYS A 1 89 ? 11.064 -4.775 -7.198 1.00 98.44 89 LYS A CA 1
ATOM 695 C C . LYS A 1 89 ? 9.941 -3.977 -6.536 1.00 98.44 89 LYS A C 1
ATOM 697 O O . LYS A 1 89 ? 9.173 -4.550 -5.765 1.00 98.44 89 LYS A O 1
ATOM 702 N N . SER A 1 90 ? 9.808 -2.701 -6.895 1.00 98.56 90 SER A N 1
ATOM 703 C CA . SER A 1 90 ? 8.765 -1.809 -6.373 1.00 98.56 90 SER A CA 1
ATOM 704 C C . SER A 1 90 ? 7.361 -2.286 -6.765 1.00 98.56 90 SER A C 1
ATOM 706 O O . SER A 1 90 ? 6.471 -2.345 -5.920 1.00 98.56 90 SER A O 1
ATOM 708 N N . TYR A 1 91 ? 7.167 -2.728 -8.012 1.00 98.75 91 TYR A N 1
ATOM 709 C CA . TYR A 1 91 ? 5.919 -3.350 -8.469 1.00 98.75 91 TYR A CA 1
ATOM 710 C C . TYR A 1 91 ? 5.563 -4.603 -7.662 1.00 98.75 91 TYR A C 1
ATOM 712 O O . TYR A 1 91 ? 4.450 -4.719 -7.150 1.00 98.75 91 TYR A O 1
ATOM 720 N N . ASN A 1 92 ? 6.516 -5.517 -7.476 1.00 98.62 92 ASN A N 1
ATOM 721 C CA . ASN A 1 92 ? 6.285 -6.730 -6.696 1.00 98.62 92 ASN A CA 1
ATOM 722 C C . ASN A 1 92 ? 5.929 -6.414 -5.238 1.00 98.62 92 ASN A C 1
ATOM 724 O O . ASN A 1 92 ? 5.085 -7.094 -4.652 1.00 98.62 92 ASN A O 1
ATOM 728 N N . GLN A 1 93 ? 6.549 -5.387 -4.652 1.00 98.62 93 GLN A N 1
ATOM 729 C CA . GLN A 1 93 ? 6.217 -4.945 -3.303 1.00 98.62 93 GLN A CA 1
ATOM 730 C C . GLN A 1 93 ? 4.817 -4.323 -3.247 1.00 98.62 93 GLN A C 1
ATOM 732 O O . GLN A 1 93 ? 4.035 -4.711 -2.387 1.00 98.62 93 GLN A O 1
ATOM 737 N N . ALA A 1 94 ? 4.446 -3.468 -4.205 1.00 98.62 94 ALA A N 1
ATOM 738 C CA . ALA A 1 94 ? 3.091 -2.924 -4.306 1.00 98.62 94 ALA A CA 1
ATOM 739 C C . ALA A 1 94 ? 2.026 -4.030 -4.412 1.00 98.62 94 ALA A C 1
ATOM 741 O O . ALA A 1 94 ? 1.013 -3.970 -3.720 1.00 98.62 94 ALA A O 1
ATOM 742 N N . VAL A 1 95 ? 2.266 -5.073 -5.216 1.00 98.50 95 VAL A N 1
ATOM 743 C CA . VAL A 1 95 ? 1.354 -6.226 -5.326 1.00 98.50 95 VAL A CA 1
ATOM 744 C C . VAL A 1 95 ? 1.214 -6.958 -3.989 1.00 98.50 95 VAL A C 1
ATOM 746 O O . VAL A 1 95 ? 0.096 -7.277 -3.589 1.00 98.50 95 VAL A O 1
ATOM 749 N N . LYS A 1 96 ? 2.318 -7.194 -3.268 1.00 98.38 96 LYS A N 1
ATOM 750 C CA . LYS A 1 96 ? 2.269 -7.797 -1.924 1.00 98.38 96 LYS A CA 1
ATOM 751 C C . LYS A 1 96 ? 1.474 -6.935 -0.945 1.00 98.38 96 LYS A C 1
ATOM 753 O O . LYS A 1 96 ? 0.653 -7.467 -0.206 1.00 98.38 96 LYS A O 1
ATOM 758 N N . THR A 1 97 ? 1.681 -5.622 -0.966 1.00 98.25 97 THR A N 1
ATOM 759 C CA . THR A 1 97 ? 0.959 -4.682 -0.105 1.00 98.25 97 THR A CA 1
ATOM 760 C C . THR A 1 97 ? -0.538 -4.647 -0.427 1.00 98.25 97 THR A C 1
ATOM 762 O O . THR A 1 97 ? -1.348 -4.571 0.489 1.00 98.25 97 THR A O 1
ATOM 765 N N . ILE A 1 98 ? -0.934 -4.771 -1.700 1.00 98.25 98 ILE A N 1
ATOM 766 C CA . ILE A 1 98 ? -2.352 -4.892 -2.080 1.00 98.25 98 ILE A CA 1
ATOM 767 C C . ILE A 1 98 ? -2.968 -6.166 -1.491 1.00 98.25 98 ILE A C 1
ATOM 769 O O . ILE A 1 98 ? -4.042 -6.088 -0.907 1.00 98.25 98 ILE A O 1
ATOM 773 N N . ILE A 1 99 ? -2.283 -7.310 -1.586 1.00 97.06 99 ILE A N 1
ATOM 774 C CA . ILE A 1 99 ? -2.759 -8.580 -1.003 1.00 97.06 99 ILE A CA 1
ATOM 775 C C . ILE A 1 99 ? -2.929 -8.452 0.519 1.00 97.06 99 ILE A C 1
ATOM 777 O O . ILE A 1 99 ? -3.900 -8.950 1.087 1.00 97.06 99 ILE A O 1
ATOM 781 N N . GLU A 1 100 ? -2.010 -7.758 1.189 1.00 95.88 100 GLU A N 1
ATOM 782 C CA . GLU A 1 100 ? -2.122 -7.510 2.628 1.00 95.88 100 GLU A CA 1
ATOM 783 C C . GLU A 1 100 ? -3.294 -6.575 2.963 1.00 95.88 100 GLU A C 1
ATOM 785 O O . GLU A 1 100 ? -4.056 -6.848 3.890 1.00 95.88 100 GLU A O 1
ATOM 790 N N . LEU A 1 101 ? -3.511 -5.521 2.172 1.00 96.31 101 LEU A N 1
ATOM 791 C CA . LEU A 1 101 ? -4.684 -4.656 2.312 1.00 96.31 101 LEU A CA 1
ATOM 792 C C . LEU A 1 101 ? -5.994 -5.414 2.072 1.00 96.31 101 LEU A C 1
ATOM 794 O O . LEU A 1 101 ? -6.974 -5.129 2.749 1.00 96.31 101 LEU A O 1
ATOM 798 N N . GLU A 1 102 ? -6.032 -6.397 1.170 1.00 95.69 102 GLU A N 1
ATOM 799 C CA . GLU A 1 102 ? -7.216 -7.246 0.965 1.00 95.69 102 GLU A CA 1
ATOM 800 C C . GLU A 1 102 ? -7.509 -8.121 2.189 1.00 95.69 102 GLU A C 1
ATOM 802 O O . GLU A 1 102 ? -8.672 -8.360 2.515 1.00 95.69 102 GLU A O 1
ATOM 807 N N . ARG A 1 103 ? -6.463 -8.571 2.896 1.00 93.38 103 ARG A N 1
ATOM 808 C CA . ARG A 1 103 ? -6.590 -9.321 4.152 1.00 93.38 103 ARG A CA 1
ATOM 809 C C . ARG A 1 103 ? -7.091 -8.438 5.297 1.00 93.38 103 ARG A C 1
ATOM 811 O O . ARG A 1 103 ? -7.880 -8.907 6.115 1.00 93.38 103 ARG A O 1
ATOM 818 N N . LEU A 1 104 ? -6.613 -7.194 5.369 1.00 92.00 104 LEU A N 1
ATOM 819 C CA . LEU A 1 104 ? -6.978 -6.223 6.407 1.00 92.00 104 LEU A CA 1
ATOM 820 C C . LEU A 1 104 ? -8.353 -5.580 6.167 1.00 92.00 104 LEU A C 1
ATOM 822 O O . LEU A 1 104 ? -9.049 -5.283 7.133 1.00 92.00 104 LEU A O 1
ATOM 826 N N . LEU A 1 105 ? -8.745 -5.399 4.900 1.00 93.19 105 LEU A N 1
ATOM 827 C CA . LEU A 1 105 ? -9.990 -4.756 4.467 1.00 93.19 105 LEU A CA 1
ATOM 828 C C . LEU A 1 105 ? -10.772 -5.632 3.463 1.00 93.19 105 LEU A C 1
ATOM 830 O O . LEU A 1 105 ? -10.886 -5.277 2.279 1.00 93.19 105 LEU A O 1
ATOM 834 N N . PRO A 1 106 ? -11.338 -6.780 3.886 1.00 93.25 106 PRO A N 1
ATOM 835 C CA . PRO A 1 106 ? -12.065 -7.677 2.984 1.00 93.25 106 PRO A CA 1
ATOM 836 C C . PRO A 1 106 ? -13.228 -6.991 2.252 1.00 93.25 106 PRO A C 1
ATOM 838 O O . PRO A 1 106 ? -13.518 -7.296 1.094 1.00 93.25 106 PRO A O 1
ATOM 841 N N . GLU A 1 107 ? -13.869 -6.011 2.890 1.00 94.62 107 GLU A N 1
ATOM 842 C CA . GLU A 1 107 ? -14.958 -5.215 2.324 1.00 94.62 107 GLU A CA 1
ATOM 843 C C . GLU A 1 107 ? -14.515 -4.288 1.180 1.00 94.62 107 GLU A C 1
ATOM 845 O O . GLU A 1 107 ? -15.357 -3.796 0.426 1.00 94.62 107 GLU A O 1
ATOM 850 N N . LYS A 1 108 ? -13.204 -4.055 1.026 1.00 95.25 108 LYS A N 1
ATOM 851 C CA . LYS A 1 108 ? -12.599 -3.251 -0.048 1.00 95.25 108 LYS A CA 1
ATOM 852 C C . LYS A 1 108 ? -11.933 -4.082 -1.139 1.00 95.25 108 LYS A C 1
ATOM 854 O O . LYS A 1 108 ? -11.409 -3.498 -2.087 1.00 95.25 108 LYS A O 1
ATOM 859 N N . SER A 1 109 ? -11.998 -5.413 -1.075 1.00 94.69 109 SER A N 1
ATOM 860 C CA . SER A 1 109 ? -11.332 -6.299 -2.042 1.00 94.69 109 SER A CA 1
AT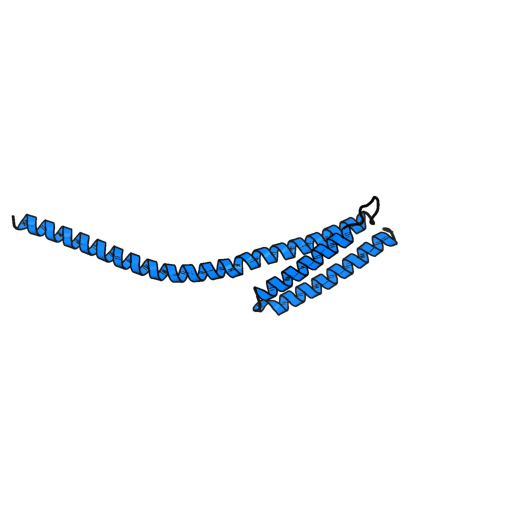OM 861 C C . SER A 1 109 ? -11.674 -5.968 -3.505 1.00 94.69 109 SER A C 1
ATOM 863 O O . SER A 1 109 ? -10.787 -5.914 -4.351 1.00 94.69 109 SER A O 1
ATOM 865 N N . ALA A 1 110 ? -12.931 -5.626 -3.816 1.00 96.81 110 ALA A N 1
ATOM 866 C CA . ALA A 1 110 ? -13.318 -5.252 -5.180 1.00 96.81 110 ALA A CA 1
ATOM 867 C C . ALA A 1 110 ? -12.636 -3.965 -5.686 1.00 96.81 110 ALA A C 1
ATOM 869 O O . ALA A 1 110 ? -12.357 -3.844 -6.880 1.00 96.81 110 ALA A O 1
ATOM 870 N N . ASP A 1 111 ? -12.373 -2.996 -4.808 1.00 97.19 111 ASP A N 1
ATOM 871 C CA . ASP A 1 111 ? -11.670 -1.764 -5.173 1.00 97.19 111 ASP A CA 1
ATOM 872 C C . ASP A 1 111 ? -10.155 -1.991 -5.242 1.00 97.19 111 ASP A C 1
ATOM 874 O O . ASP A 1 111 ? -9.503 -1.500 -6.165 1.00 97.19 111 ASP A O 1
ATOM 878 N N . LEU A 1 112 ? -9.606 -2.807 -4.340 1.00 97.88 112 LEU A N 1
ATOM 879 C CA . LEU A 1 112 ? -8.201 -3.220 -4.357 1.00 97.88 112 LEU A CA 1
ATOM 880 C C . LEU A 1 112 ? -7.851 -4.023 -5.618 1.00 97.88 112 LEU A C 1
ATOM 882 O O . LEU A 1 112 ? -6.819 -3.765 -6.236 1.00 97.88 112 LEU A O 1
ATOM 886 N N . ALA A 1 113 ? -8.751 -4.885 -6.094 1.00 97.56 113 ALA A N 1
ATOM 887 C CA . ALA A 1 113 ? -8.595 -5.586 -7.366 1.00 97.56 113 ALA A CA 1
ATOM 888 C C . ALA A 1 113 ? -8.533 -4.622 -8.568 1.00 97.56 113 ALA A C 1
ATOM 890 O O . ALA A 1 113 ? -7.729 -4.818 -9.484 1.00 97.56 113 ALA A O 1
ATOM 891 N N . LYS A 1 114 ? -9.331 -3.542 -8.564 1.00 98.12 114 LYS A N 1
ATOM 892 C CA . LYS A 1 114 ? -9.254 -2.493 -9.602 1.00 98.12 114 LYS A CA 1
ATOM 893 C C . LYS A 1 114 ? -7.928 -1.741 -9.534 1.00 98.12 114 LYS A C 1
ATOM 895 O O . LYS A 1 114 ? -7.331 -1.484 -10.577 1.00 98.12 114 LYS A O 1
ATOM 900 N N . ILE A 1 115 ? -7.462 -1.409 -8.327 1.00 97.88 115 ILE A N 1
ATOM 901 C CA . ILE A 1 115 ? -6.157 -0.766 -8.115 1.00 97.88 115 ILE A CA 1
ATOM 902 C C . ILE A 1 115 ? -5.042 -1.666 -8.641 1.00 97.88 115 ILE A C 1
ATOM 904 O O . ILE A 1 115 ? -4.185 -1.189 -9.380 1.00 97.88 115 ILE A O 1
ATOM 908 N N . LYS A 1 116 ? -5.086 -2.968 -8.338 1.00 98.31 116 LYS A N 1
ATOM 909 C CA . LYS A 1 116 ? -4.120 -3.938 -8.854 1.00 98.31 116 LYS A CA 1
ATOM 910 C C . LYS A 1 116 ? -4.116 -3.967 -10.381 1.00 98.31 116 LYS A C 1
ATOM 912 O O . LYS A 1 116 ? -3.064 -3.834 -10.988 1.00 98.31 116 LYS A O 1
ATOM 917 N N . HIS A 1 117 ? -5.282 -4.076 -11.013 1.00 98.38 117 HIS A N 1
ATOM 918 C CA . HIS A 1 117 ? -5.370 -4.081 -12.474 1.00 98.38 117 HIS A CA 1
ATOM 919 C C . HIS A 1 117 ? -4.820 -2.784 -13.101 1.00 98.38 117 HIS A C 1
ATOM 921 O O . HIS A 1 117 ? -4.123 -2.813 -14.120 1.00 98.38 117 HIS A O 1
ATOM 927 N N . ALA A 1 118 ? -5.116 -1.631 -12.494 1.00 98.38 118 ALA A N 1
ATOM 928 C CA . ALA A 1 118 ? -4.578 -0.347 -12.933 1.00 98.38 118 ALA A CA 1
ATOM 929 C C . ALA A 1 118 ? -3.052 -0.278 -12.761 1.00 98.38 118 ALA A C 1
ATOM 931 O O . ALA A 1 118 ? -2.366 0.205 -13.659 1.00 98.38 118 ALA A O 1
ATOM 932 N N . LEU A 1 119 ? -2.523 -0.802 -11.652 1.00 98.44 119 LEU A N 1
ATOM 933 C CA . LEU A 1 119 ? -1.090 -0.910 -11.392 1.00 98.44 119 LEU A CA 1
ATOM 934 C C . LEU A 1 119 ? -0.390 -1.806 -12.421 1.00 98.44 119 LEU A C 1
ATOM 936 O O . LEU A 1 119 ? 0.628 -1.394 -12.972 1.00 98.44 119 LEU A O 1
ATOM 940 N N . ASP A 1 120 ? -0.946 -2.985 -12.714 1.00 98.50 120 ASP A N 1
ATOM 941 C CA . ASP A 1 120 ? -0.421 -3.916 -13.721 1.00 98.50 120 ASP A CA 1
ATOM 942 C C . ASP A 1 120 ? -0.321 -3.208 -15.089 1.00 98.50 120 ASP A C 1
ATOM 944 O O . ASP A 1 120 ? 0.724 -3.211 -15.740 1.00 98.50 120 ASP A O 1
ATOM 948 N N . THR A 1 121 ? -1.392 -2.513 -15.488 1.00 98.19 121 THR A N 1
ATOM 949 C CA . THR A 1 121 ? -1.440 -1.753 -16.749 1.00 98.19 121 THR A CA 1
ATOM 950 C C . THR A 1 121 ? -0.421 -0.611 -16.765 1.00 98.19 121 THR A C 1
ATOM 952 O O . THR A 1 121 ? 0.282 -0.414 -17.760 1.00 98.19 121 THR A O 1
ATOM 955 N N . TYR A 1 122 ? -0.331 0.148 -15.670 1.00 97.81 122 TYR A N 1
ATOM 956 C CA . TYR A 1 122 ? 0.598 1.265 -15.517 1.00 97.81 122 TYR A CA 1
ATOM 957 C C . TYR A 1 122 ? 2.055 0.805 -15.630 1.00 97.81 122 TYR A C 1
ATOM 959 O O . TYR A 1 122 ? 2.833 1.387 -16.388 1.00 97.81 122 TYR A O 1
ATOM 967 N N . PHE A 1 123 ? 2.405 -0.275 -14.931 1.00 98.38 123 PHE A N 1
ATOM 968 C CA . PHE A 1 123 ? 3.750 -0.834 -14.917 1.00 98.38 123 PHE A CA 1
ATOM 969 C C . PHE A 1 123 ? 4.171 -1.370 -16.289 1.00 98.38 123 PHE A C 1
ATOM 971 O O . PHE A 1 123 ? 5.248 -1.023 -16.776 1.00 98.38 123 PHE A O 1
ATOM 978 N N . GLU A 1 124 ? 3.320 -2.155 -16.956 1.00 98.06 124 GLU A N 1
ATOM 979 C CA . GLU A 1 124 ? 3.645 -2.707 -18.279 1.00 98.06 124 GLU A CA 1
ATOM 980 C C . GLU A 1 124 ? 3.734 -1.623 -19.361 1.00 98.06 124 GLU A C 1
ATOM 982 O O . GLU A 1 124 ? 4.629 -1.655 -20.213 1.00 98.06 124 GLU A O 1
ATOM 987 N N . THR A 1 125 ? 2.865 -0.610 -19.294 1.00 97.06 125 THR A N 1
ATOM 988 C CA . THR A 1 125 ? 2.941 0.546 -20.198 1.00 97.06 125 THR A CA 1
ATOM 989 C C . THR A 1 125 ? 4.245 1.307 -19.983 1.00 97.06 125 THR A C 1
ATOM 991 O O . THR A 1 125 ? 4.978 1.562 -20.939 1.00 97.06 125 THR A O 1
ATOM 994 N N . GLY A 1 126 ? 4.583 1.618 -18.731 1.00 96.38 126 GLY A N 1
ATOM 995 C CA . GLY A 1 126 ? 5.804 2.343 -18.402 1.00 96.38 126 GLY A CA 1
ATOM 996 C C . GLY A 1 126 ? 7.076 1.569 -18.765 1.00 96.38 126 GLY A C 1
ATOM 997 O O . GLY A 1 126 ? 8.000 2.154 -19.324 1.00 96.38 126 GLY A O 1
ATOM 998 N N . LYS A 1 127 ? 7.109 0.245 -18.561 1.00 96.56 127 LYS A N 1
ATOM 999 C CA . LYS A 1 127 ? 8.198 -0.620 -19.046 1.00 96.56 127 LYS A CA 1
ATOM 1000 C C . LYS A 1 127 ? 8.343 -0.575 -20.562 1.00 96.56 127 LYS A C 1
ATOM 1002 O O . LYS A 1 127 ? 9.457 -0.478 -21.068 1.00 96.56 127 LYS A O 1
ATOM 1007 N N . THR A 1 128 ? 7.230 -0.647 -21.289 1.00 95.75 128 THR A N 1
ATOM 1008 C CA . THR A 1 128 ? 7.233 -0.576 -22.757 1.00 95.75 128 THR A CA 1
ATOM 1009 C C . THR A 1 128 ? 7.800 0.760 -23.234 1.00 95.75 128 THR A C 1
ATOM 1011 O O . THR A 1 128 ? 8.661 0.784 -24.112 1.00 95.75 128 THR A O 1
ATOM 1014 N N . MET A 1 129 ? 7.378 1.864 -22.612 1.00 93.31 129 MET A N 1
ATOM 1015 C CA . MET A 1 129 ? 7.898 3.201 -22.905 1.00 93.31 129 MET A CA 1
ATOM 1016 C C . MET A 1 129 ? 9.393 3.312 -22.596 1.00 93.31 129 MET A C 1
ATOM 1018 O O . MET A 1 129 ? 10.159 3.747 -23.452 1.00 93.31 129 MET A O 1
ATOM 1022 N N . ALA A 1 130 ? 9.823 2.875 -21.412 1.00 93.94 130 ALA A N 1
ATOM 1023 C CA . ALA A 1 130 ? 11.225 2.903 -21.012 1.00 93.94 130 ALA A CA 1
ATOM 1024 C C . ALA A 1 130 ? 12.118 2.111 -21.971 1.00 93.94 130 ALA A C 1
ATOM 1026 O O . ALA A 1 130 ? 13.139 2.618 -22.435 1.00 93.94 130 ALA A O 1
ATOM 1027 N N . ASN A 1 131 ? 11.693 0.904 -22.351 1.00 92.69 131 ASN A N 1
ATOM 1028 C CA . ASN A 1 131 ? 12.395 0.100 -23.347 1.00 92.69 131 ASN A CA 1
ATOM 1029 C C . ASN A 1 131 ? 12.491 0.813 -24.699 1.00 92.69 131 ASN A C 1
ATOM 1031 O O . ASN A 1 131 ? 13.560 0.800 -25.302 1.00 92.69 131 ASN A O 1
ATOM 1035 N N . ALA A 1 132 ? 11.426 1.485 -25.148 1.00 91.75 132 ALA A N 1
ATOM 1036 C CA . ALA A 1 132 ? 11.459 2.259 -26.385 1.00 91.75 132 ALA A CA 1
ATOM 1037 C C . ALA A 1 132 ? 12.489 3.404 -26.331 1.00 91.75 132 ALA A C 1
ATOM 1039 O O . ALA A 1 132 ? 13.208 3.613 -27.309 1.00 91.75 132 ALA A O 1
ATOM 1040 N N . TYR A 1 133 ? 12.629 4.098 -25.195 1.00 89.19 133 TYR A N 1
ATOM 1041 C CA . TYR A 1 133 ? 13.666 5.123 -25.007 1.00 89.19 133 TYR A CA 1
ATOM 1042 C C . TYR A 1 133 ? 15.086 4.546 -25.002 1.00 89.19 133 TYR A C 1
ATOM 1044 O O . TYR A 1 133 ? 15.994 5.162 -25.566 1.00 89.19 133 TYR A O 1
ATOM 1052 N N . ILE A 1 134 ? 15.275 3.362 -24.411 1.00 88.88 134 ILE A N 1
ATOM 1053 C CA . ILE A 1 134 ? 16.557 2.646 -24.413 1.00 88.88 134 ILE A CA 1
ATOM 1054 C C . ILE A 1 134 ? 16.933 2.219 -25.841 1.00 88.88 134 ILE A C 1
ATOM 1056 O O . ILE A 1 134 ? 18.067 2.433 -26.265 1.00 88.88 134 ILE A O 1
ATOM 1060 N N . THR A 1 135 ? 15.997 1.635 -26.599 1.00 85.81 135 THR A N 1
ATOM 1061 C CA . THR A 1 135 ? 16.279 1.050 -27.923 1.00 85.81 135 THR A CA 1
ATOM 1062 C C . THR A 1 135 ? 16.274 2.070 -29.058 1.00 85.81 135 THR A C 1
ATOM 1064 O O . THR A 1 135 ? 17.057 1.947 -29.994 1.00 85.81 135 THR A O 1
ATOM 1067 N N . GLY A 1 136 ? 15.352 3.034 -29.019 1.00 73.94 136 GLY A N 1
ATOM 1068 C CA . GLY A 1 136 ? 15.080 3.958 -30.123 1.00 73.94 136 GLY A CA 1
ATOM 1069 C C . GLY A 1 136 ? 15.716 5.337 -29.962 1.00 73.94 136 GLY A C 1
ATOM 1070 O O . GLY A 1 136 ? 15.886 6.043 -30.953 1.00 73.94 136 GLY A O 1
ATOM 1071 N N . GLY A 1 137 ? 16.094 5.718 -28.736 1.00 63.00 137 GLY A N 1
ATOM 1072 C CA . GLY A 1 137 ? 16.456 7.094 -28.407 1.00 63.00 137 GLY A CA 1
ATOM 1073 C C . GLY A 1 137 ? 15.258 8.052 -28.475 1.00 63.00 137 GLY A C 1
ATOM 1074 O O . GLY A 1 137 ? 14.240 7.771 -29.100 1.00 63.00 137 GLY A O 1
ATOM 1075 N N . ALA A 1 138 ? 15.357 9.202 -27.803 1.00 59.03 138 ALA A N 1
ATOM 1076 C CA . ALA A 1 138 ? 14.389 10.281 -27.984 1.00 59.03 138 ALA A CA 1
ATOM 1077 C C . ALA A 1 138 ? 14.604 10.886 -29.376 1.00 59.03 138 ALA A C 1
ATOM 1079 O O . ALA A 1 138 ? 15.677 11.438 -29.634 1.00 59.03 138 ALA A O 1
ATOM 1080 N N . SER A 1 139 ? 13.615 10.723 -30.252 1.00 51.56 139 SER A N 1
ATOM 1081 C CA . SER A 1 139 ? 13.453 11.539 -31.457 1.00 51.56 139 SER A CA 1
ATOM 1082 C C . SER A 1 139 ? 13.194 12.993 -31.092 1.00 51.56 139 SER A C 1
ATOM 1084 O O . SER A 1 139 ? 12.377 13.196 -30.163 1.00 51.56 139 SER A O 1
#